Protein AF-A0A967XKV0-F1 (afdb_monomer_lite)

Foldseek 3Di:
DAEDAQCQVPVVVVLVVVCVVCVVDDAAAEYEYLDHDNCNVVSLVVCCVVPVRYDYHYDPHNPPDDD

pLDDT: mean 89.59, std 14.58, range [38.91, 97.44]

Structure (mmCIF, N/CA/C/O backbone):
data_AF-A0A967XKV0-F1
#
_entry.id   AF-A0A967XKV0-F1
#
loop_
_atom_site.group_PDB
_atom_site.id
_atom_site.type_symbol
_atom_site.label_atom_id
_atom_site.label_alt_id
_atom_site.label_comp_id
_atom_site.label_asym_id
_atom_site.label_entity_id
_atom_site.label_seq_id
_atom_site.pdbx_PDB_ins_code
_atom_site.Cartn_x
_atom_site.Cartn_y
_atom_site.Cartn_z
_atom_site.occupancy
_atom_site.B_iso_or_equiv
_atom_site.auth_seq_id
_atom_site.auth_comp_id
_atom_site.auth_asym_id
_atom_site.auth_atom_id
_atom_site.pdbx_PDB_model_num
ATOM 1 N N . MET A 1 1 ? 7.824 -5.140 5.683 1.00 87.12 1 MET A N 1
ATOM 2 C CA . MET A 1 1 ? 6.435 -4.917 6.137 1.00 87.12 1 MET A CA 1
ATOM 3 C C . MET A 1 1 ? 6.225 -3.416 6.228 1.00 87.12 1 MET A C 1
ATOM 5 O O . MET A 1 1 ? 7.121 -2.749 6.726 1.00 87.12 1 MET A O 1
ATOM 9 N N . LEU A 1 2 ? 5.108 -2.910 5.714 1.00 92.50 2 LEU A N 1
ATOM 10 C CA . LEU A 1 2 ? 4.762 -1.494 5.623 1.00 92.50 2 LEU A CA 1
ATOM 11 C C . LEU A 1 2 ? 3.444 -1.259 6.384 1.00 92.50 2 LEU A C 1
ATOM 13 O O . LEU A 1 2 ? 2.411 -1.724 5.906 1.00 92.50 2 LEU A O 1
ATOM 17 N N . PRO A 1 3 ? 3.446 -0.612 7.560 1.00 93.50 3 PRO A N 1
ATOM 18 C CA . PRO A 1 3 ? 2.205 -0.212 8.216 1.00 93.50 3 PRO A CA 1
ATOM 19 C C . PRO A 1 3 ? 1.542 0.926 7.431 1.00 93.50 3 PRO A C 1
ATOM 21 O O . PRO A 1 3 ? 2.226 1.816 6.927 1.00 93.50 3 PRO A O 1
ATOM 24 N N . VAL A 1 4 ? 0.218 0.886 7.322 1.00 94.44 4 VAL A N 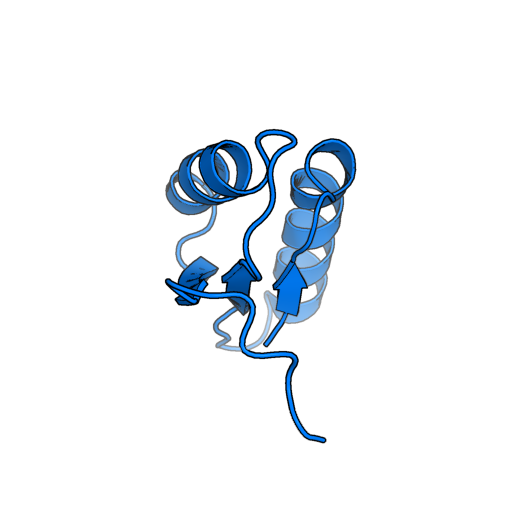1
ATOM 25 C CA . VAL A 1 4 ? -0.586 1.871 6.595 1.00 94.44 4 VAL A CA 1
ATOM 26 C C . VAL A 1 4 ? -1.726 2.327 7.494 1.00 94.44 4 VAL A C 1
ATOM 28 O O . VAL A 1 4 ? -2.518 1.509 7.962 1.00 94.44 4 VAL A O 1
ATOM 31 N N . TYR A 1 5 ? -1.806 3.636 7.717 1.00 94.19 5 TYR A N 1
ATOM 32 C CA . TYR A 1 5 ? -2.912 4.269 8.420 1.00 94.19 5 TYR A CA 1
ATOM 33 C C . TYR A 1 5 ? -3.162 5.661 7.844 1.00 94.19 5 TYR A C 1
ATOM 35 O O . TYR A 1 5 ? -2.388 6.578 8.092 1.00 94.19 5 TYR A O 1
ATOM 43 N N . ASN A 1 6 ? -4.254 5.815 7.100 1.00 94.75 6 ASN A N 1
ATOM 44 C 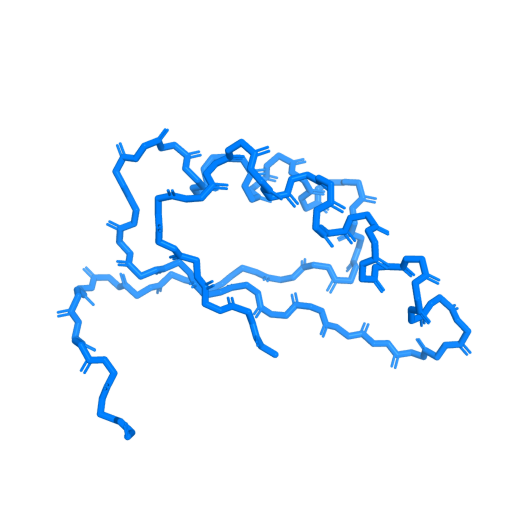CA . ASN A 1 6 ? -4.666 7.077 6.480 1.00 94.75 6 ASN A CA 1
ATOM 45 C C . ASN A 1 6 ? -3.600 7.745 5.583 1.00 94.75 6 ASN A C 1
ATOM 47 O O . ASN A 1 6 ? -3.331 8.939 5.700 1.00 94.75 6 ASN A O 1
ATOM 51 N N . GLU A 1 7 ? -2.996 6.963 4.689 1.00 95.19 7 GLU A N 1
ATOM 52 C CA . GLU A 1 7 ? -1.911 7.385 3.792 1.00 95.19 7 GLU A CA 1
ATOM 53 C C . GLU A 1 7 ? -2.305 7.287 2.310 1.00 95.19 7 GLU A C 1
ATOM 55 O O . GLU A 1 7 ? -1.446 7.128 1.441 1.00 95.19 7 GLU A O 1
ATOM 60 N N . ARG A 1 8 ? -3.605 7.351 1.987 1.00 96.69 8 ARG A N 1
ATOM 61 C CA . ARG A 1 8 ? -4.136 7.012 0.656 1.00 96.69 8 ARG A CA 1
ATOM 62 C C . ARG A 1 8 ? -3.368 7.660 -0.496 1.00 96.69 8 ARG A C 1
ATOM 64 O O . ARG A 1 8 ? -3.031 6.985 -1.463 1.00 96.69 8 ARG A O 1
ATOM 71 N N . GLU A 1 9 ? -3.114 8.961 -0.409 1.00 96.94 9 GLU A N 1
ATOM 72 C CA . GLU A 1 9 ? -2.477 9.731 -1.486 1.00 96.94 9 GLU A CA 1
ATOM 73 C C . GLU A 1 9 ? -0.989 9.391 -1.662 1.00 96.94 9 GLU A C 1
ATOM 75 O O . GLU A 1 9 ? -0.441 9.549 -2.753 1.00 96.94 9 GLU A O 1
ATOM 80 N N . ASN A 1 10 ? -0.351 8.864 -0.616 1.00 97.19 10 ASN A N 1
ATOM 81 C CA . ASN A 1 10 ? 1.074 8.547 -0.594 1.00 97.19 10 ASN A CA 1
ATOM 82 C C . ASN A 1 10 ? 1.374 7.096 -0.995 1.00 97.19 10 ASN A C 1
ATOM 84 O O . ASN A 1 10 ? 2.516 6.772 -1.318 1.00 97.19 10 ASN A O 1
ATOM 88 N N . LEU A 1 11 ? 0.367 6.217 -1.012 1.00 97.25 11 LEU A N 1
ATOM 89 C CA . LEU A 1 11 ? 0.556 4.792 -1.292 1.00 97.25 11 LEU A C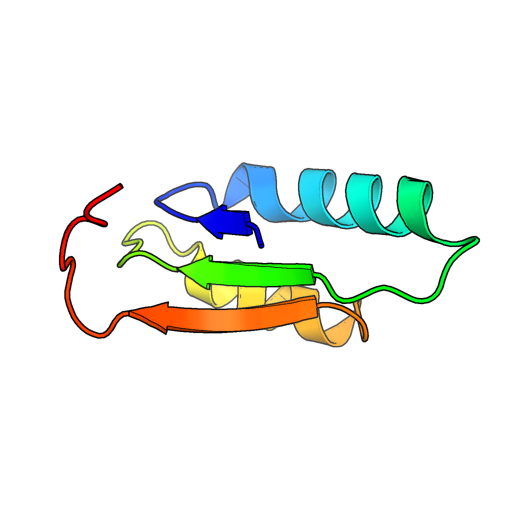A 1
ATOM 90 C C . LEU A 1 11 ? 1.142 4.522 -2.677 1.00 97.25 11 LEU A C 1
ATOM 92 O O . LEU A 1 11 ? 2.098 3.762 -2.789 1.00 97.25 11 LEU A O 1
ATOM 96 N N . ALA A 1 12 ? 0.595 5.137 -3.725 1.00 97.31 12 ALA A N 1
ATOM 97 C CA . ALA A 1 12 ? 1.055 4.902 -5.091 1.00 97.31 12 ALA A CA 1
ATOM 98 C C . ALA A 1 12 ? 2.543 5.262 -5.292 1.00 97.31 12 ALA A C 1
ATOM 100 O O . ALA A 1 12 ? 3.314 4.362 -5.630 1.00 97.31 12 ALA A O 1
ATOM 101 N N . PRO A 1 13 ? 2.992 6.509 -5.023 1.00 97.44 13 PRO A N 1
ATOM 102 C CA . PRO A 1 13 ? 4.398 6.860 -5.221 1.00 97.44 13 PRO A CA 1
ATOM 103 C C . PRO A 1 13 ? 5.343 6.046 -4.327 1.00 97.44 13 PRO A C 1
ATOM 105 O O . PRO A 1 13 ? 6.430 5.679 -4.769 1.00 97.44 13 PRO A O 1
ATOM 108 N N . LEU A 1 14 ? 4.930 5.709 -3.101 1.00 97.06 14 LEU A N 1
ATOM 109 C CA . LEU A 1 14 ? 5.747 4.910 -2.190 1.00 97.06 14 LEU A CA 1
ATOM 110 C C . LEU A 1 14 ? 5.938 3.470 -2.686 1.00 97.06 14 LEU A C 1
ATOM 112 O O . LEU A 1 14 ? 7.050 2.942 -2.653 1.00 97.06 14 LEU A O 1
ATOM 116 N N . ILE A 1 15 ? 4.865 2.816 -3.140 1.00 97.19 15 ILE A N 1
ATOM 117 C CA . ILE A 1 15 ? 4.944 1.446 -3.658 1.00 97.19 15 ILE A CA 1
ATOM 118 C C . ILE A 1 15 ? 5.797 1.402 -4.932 1.00 97.19 15 ILE A C 1
ATOM 120 O O . ILE A 1 15 ? 6.646 0.515 -5.050 1.00 97.19 15 ILE A O 1
ATOM 124 N N . ASP A 1 16 ? 5.639 2.373 -5.834 1.00 96.75 16 ASP A N 1
ATOM 125 C CA . ASP A 1 16 ? 6.463 2.496 -7.041 1.00 96.75 16 ASP A CA 1
ATOM 126 C C . ASP A 1 16 ? 7.957 2.632 -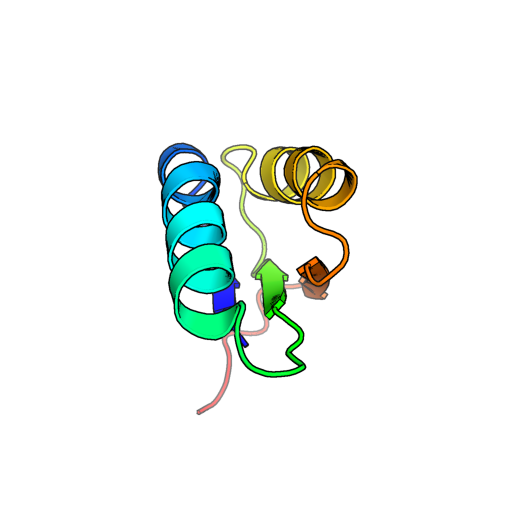6.707 1.00 96.75 16 ASP A C 1
ATOM 128 O O . ASP A 1 16 ? 8.802 1.961 -7.314 1.00 96.75 16 ASP A O 1
ATOM 132 N N . GLU A 1 17 ? 8.293 3.460 -5.715 1.00 97.38 17 GLU A N 1
ATOM 133 C CA . GLU A 1 17 ? 9.672 3.660 -5.269 1.00 97.38 17 GLU A CA 1
ATOM 134 C C . GLU A 1 17 ? 10.270 2.370 -4.695 1.00 97.38 17 GLU A C 1
ATOM 136 O O . GLU A 1 17 ? 11.371 1.972 -5.084 1.00 97.38 17 GLU A O 1
ATOM 141 N N . ILE A 1 18 ? 9.531 1.665 -3.830 1.00 96.19 18 ILE A N 1
ATOM 142 C CA . ILE A 1 18 ? 9.991 0.407 -3.224 1.00 96.19 18 ILE A CA 1
ATOM 143 C C . ILE A 1 18 ? 10.211 -0.664 -4.298 1.00 96.19 18 ILE A C 1
ATOM 145 O O . ILE A 1 18 ? 11.254 -1.323 -4.301 1.00 96.19 18 ILE A O 1
ATOM 149 N N . VAL A 1 19 ? 9.259 -0.838 -5.222 1.00 95.44 19 VAL A N 1
ATOM 150 C CA . VAL A 1 19 ? 9.373 -1.822 -6.312 1.00 95.44 19 VAL A CA 1
ATOM 151 C C . VAL A 1 19 ? 10.567 -1.504 -7.207 1.00 95.44 19 VAL A C 1
ATOM 153 O O . VAL A 1 19 ? 11.317 -2.409 -7.573 1.00 95.44 19 VAL A O 1
ATOM 156 N N . THR A 1 20 ? 10.785 -0.226 -7.517 1.00 96.31 20 THR A N 1
ATOM 157 C CA . THR A 1 20 ? 11.937 0.216 -8.311 1.00 96.31 20 THR A CA 1
ATOM 158 C C . THR A 1 20 ? 13.251 -0.070 -7.586 1.00 96.31 20 THR A C 1
ATOM 160 O O . THR A 1 20 ? 14.162 -0.659 -8.169 1.00 96.31 20 THR A O 1
ATOM 163 N N . ALA A 1 21 ? 13.345 0.289 -6.305 1.00 96.69 21 ALA A N 1
ATOM 164 C CA . ALA A 1 21 ? 14.553 0.108 -5.504 1.00 96.69 21 ALA A CA 1
ATOM 165 C C . ALA A 1 21 ? 14.917 -1.373 -5.306 1.00 96.69 21 ALA A C 1
ATOM 167 O O . ALA A 1 21 ? 16.096 -1.728 -5.283 1.00 96.69 21 ALA A O 1
ATOM 168 N N . LEU A 1 22 ? 13.913 -2.246 -5.183 1.00 95.75 22 LEU A N 1
ATOM 169 C CA . LEU A 1 22 ? 14.099 -3.674 -4.927 1.00 95.75 22 LEU A CA 1
ATOM 170 C C . LEU A 1 22 ? 14.005 -4.545 -6.187 1.00 95.75 22 LEU A C 1
ATOM 172 O O . LEU A 1 22 ? 14.120 -5.763 -6.084 1.00 95.75 22 LEU A O 1
ATOM 176 N N . GLY A 1 23 ? 13.838 -3.971 -7.382 1.00 93.56 23 GLY A N 1
ATOM 177 C CA . GLY A 1 23 ? 13.580 -4.726 -8.617 1.00 93.56 23 GLY A CA 1
ATOM 178 C C . GLY A 1 23 ? 14.666 -5.739 -9.013 1.00 93.56 23 GLY A C 1
ATOM 179 O O . GLY A 1 23 ? 14.384 -6.694 -9.733 1.00 93.56 23 GLY A O 1
ATOM 180 N N . ALA A 1 24 ? 15.898 -5.575 -8.520 1.00 95.62 24 ALA A N 1
ATOM 181 C CA . ALA A 1 24 ? 17.005 -6.503 -8.765 1.00 95.62 24 ALA A CA 1
ATOM 182 C C . ALA A 1 24 ? 17.023 -7.721 -7.821 1.00 95.62 24 ALA A C 1
ATOM 184 O O . ALA A 1 24 ? 17.816 -8.642 -8.028 1.00 95.62 24 ALA A O 1
ATOM 185 N N . VAL A 1 25 ? 16.185 -7.735 -6.780 1.00 95.75 25 VAL A N 1
ATOM 186 C CA . VAL A 1 25 ? 16.129 -8.811 -5.786 1.00 95.75 25 VAL A CA 1
ATOM 187 C C . VAL A 1 25 ? 14.701 -9.344 -5.638 1.00 95.75 25 VAL A C 1
ATOM 189 O O . VAL A 1 25 ? 13.745 -8.566 -5.632 1.00 95.75 25 VAL A O 1
ATOM 192 N N . PRO A 1 26 ? 14.511 -10.667 -5.489 1.00 95.31 26 PRO A N 1
ATOM 193 C CA . PRO A 1 26 ? 13.207 -11.211 -5.132 1.00 95.31 26 PRO A CA 1
ATOM 194 C C . PRO A 1 26 ? 12.727 -10.613 -3.805 1.00 95.31 26 PRO A C 1
ATOM 196 O O . PRO A 1 26 ? 13.428 -10.695 -2.797 1.00 95.31 26 PRO A O 1
ATOM 199 N N . HIS A 1 27 ? 11.541 -10.009 -3.805 1.00 95.38 27 HIS A N 1
ATOM 200 C CA . HIS A 1 27 ? 10.982 -9.347 -2.632 1.00 95.38 27 HIS A CA 1
ATOM 201 C C . HIS A 1 27 ? 9.458 -9.465 -2.591 1.00 95.38 27 HIS A C 1
ATOM 203 O O . HIS A 1 27 ? 8.800 -9.744 -3.593 1.00 95.38 27 HIS A O 1
ATOM 209 N N . GLU A 1 28 ? 8.907 -9.216 -1.407 1.00 96.50 28 GLU A N 1
ATOM 210 C CA . GLU A 1 28 ? 7.477 -9.086 -1.159 1.00 96.50 28 GLU A CA 1
ATOM 211 C C . GLU A 1 28 ? 7.247 -7.846 -0.287 1.00 96.50 28 GLU A C 1
ATOM 213 O O . GLU A 1 28 ? 7.936 -7.637 0.716 1.00 96.50 28 GLU A O 1
ATOM 218 N N . ILE A 1 29 ? 6.277 -7.018 -0.666 1.00 97.12 29 ILE A N 1
ATOM 219 C CA . ILE A 1 29 ? 5.841 -5.851 0.097 1.00 97.12 29 ILE A CA 1
ATOM 220 C C . ILE A 1 29 ? 4.582 -6.254 0.855 1.00 97.12 29 ILE A C 1
ATOM 222 O O . ILE A 1 29 ? 3.511 -6.357 0.271 1.00 97.12 29 ILE A O 1
ATOM 226 N N . LEU A 1 30 ? 4.697 -6.485 2.161 1.00 96.75 30 LEU A N 1
ATOM 227 C CA . LEU A 1 30 ? 3.538 -6.734 3.019 1.00 96.75 30 LEU A CA 1
ATOM 228 C C . LEU A 1 30 ? 3.024 -5.414 3.602 1.00 96.75 30 LEU A C 1
ATOM 230 O O . LEU A 1 30 ? 3.594 -4.936 4.585 1.00 96.75 30 LEU A O 1
ATOM 234 N N . ALA A 1 31 ? 1.979 -4.845 3.004 1.00 96.81 31 ALA A N 1
ATOM 235 C CA . ALA A 1 31 ? 1.244 -3.699 3.530 1.00 96.81 31 ALA A CA 1
ATOM 236 C C . ALA A 1 31 ? 0.244 -4.156 4.601 1.00 96.81 31 ALA A C 1
ATOM 238 O O . ALA A 1 31 ? -0.544 -5.070 4.364 1.00 96.81 31 ALA A O 1
ATOM 239 N N . VAL A 1 32 ? 0.283 -3.540 5.778 1.00 95.31 32 VAL A N 1
ATOM 240 C CA . VAL A 1 32 ? -0.591 -3.851 6.912 1.00 95.31 32 VAL A CA 1
ATOM 241 C C . VAL A 1 32 ? -1.467 -2.635 7.179 1.00 95.31 32 VAL A C 1
ATOM 243 O O . VAL A 1 32 ? -0.981 -1.639 7.703 1.00 95.31 32 VAL A O 1
ATOM 246 N N . ASP A 1 33 ? -2.737 -2.711 6.790 1.00 93.31 33 ASP A N 1
ATOM 247 C CA . ASP A 1 33 ? -3.728 -1.670 7.065 1.00 93.31 33 ASP A CA 1
ATOM 248 C C . ASP A 1 33 ? -4.200 -1.762 8.524 1.00 93.31 33 ASP A C 1
ATOM 250 O O . ASP A 1 33 ? -4.807 -2.763 8.927 1.00 93.31 33 ASP A O 1
ATOM 254 N N . ASP A 1 34 ? -3.926 -0.710 9.298 1.00 89.44 34 ASP A N 1
ATOM 255 C CA . ASP A 1 34 ? -4.260 -0.576 10.724 1.00 89.44 34 ASP A CA 1
ATOM 256 C C . ASP A 1 34 ? -5.577 0.197 10.927 1.00 89.44 34 ASP A C 1
ATOM 258 O O . ASP A 1 34 ? -5.698 1.118 11.734 1.00 89.44 34 ASP A O 1
ATOM 262 N N . GLY A 1 35 ? -6.591 -0.152 10.129 1.00 88.19 35 GLY A N 1
ATOM 263 C CA . GLY A 1 35 ? -7.927 0.433 10.233 1.00 88.19 35 GLY A CA 1
ATOM 264 C C . GLY A 1 35 ? -8.051 1.837 9.640 1.00 88.19 35 GLY A C 1
ATOM 265 O O . GLY A 1 35 ? -8.699 2.695 10.245 1.00 88.19 35 GLY A O 1
ATOM 266 N N . SER A 1 36 ? -7.471 2.070 8.459 1.00 92.00 36 SER A N 1
ATOM 267 C CA . SER A 1 36 ? -7.633 3.341 7.745 1.00 92.00 36 SER A CA 1
ATOM 268 C C . SER A 1 36 ? -9.103 3.647 7.430 1.00 92.00 36 SER A C 1
ATOM 270 O O . SER A 1 36 ? -9.906 2.752 7.151 1.00 92.00 36 SER A O 1
ATOM 272 N N . THR A 1 37 ? -9.454 4.932 7.432 1.00 93.81 37 THR A N 1
ATOM 273 C CA . THR A 1 37 ? -10.812 5.440 7.162 1.00 93.81 37 THR A CA 1
ATOM 274 C C . THR A 1 37 ? -10.875 6.419 5.986 1.00 93.81 37 THR A C 1
ATOM 276 O O . THR A 1 37 ? -11.958 6.867 5.615 1.00 93.81 37 THR A O 1
ATOM 279 N N . ASP A 1 38 ? -9.735 6.724 5.366 1.00 95.62 38 ASP A N 1
ATOM 280 C CA . ASP A 1 38 ? -9.579 7.687 4.263 1.00 95.62 38 ASP A CA 1
ATOM 281 C C . ASP A 1 38 ? -9.647 7.066 2.849 1.00 95.62 38 ASP A C 1
ATOM 283 O O . ASP A 1 38 ? -9.567 7.771 1.836 1.00 95.62 38 ASP A O 1
ATOM 287 N N . GLY A 1 39 ? -9.785 5.742 2.764 1.00 95.50 39 GLY A N 1
ATOM 288 C CA . GLY A 1 39 ? -9.743 4.989 1.511 1.00 95.50 39 GLY A CA 1
ATOM 289 C C . GLY A 1 39 ? -8.387 4.343 1.186 1.00 95.50 39 GLY A C 1
ATOM 290 O O . GLY A 1 39 ? -8.195 3.858 0.070 1.00 95.50 39 GLY A O 1
ATOM 291 N N . SER A 1 40 ? -7.428 4.340 2.121 1.00 96.06 40 SER A N 1
ATOM 292 C CA . SER A 1 40 ? -6.110 3.704 1.937 1.00 96.06 40 SER A CA 1
ATOM 293 C C . SER A 1 40 ? -6.215 2.224 1.568 1.00 96.06 40 SER A C 1
ATOM 295 O O . SER A 1 40 ? -5.441 1.719 0.758 1.00 96.06 40 SER A O 1
ATOM 297 N N . ARG A 1 41 ? -7.200 1.510 2.119 1.00 93.88 41 ARG A N 1
ATOM 298 C CA . ARG A 1 41 ? -7.412 0.090 1.827 1.00 93.88 41 ARG A CA 1
ATOM 299 C C . ARG A 1 41 ? -7.816 -0.138 0.374 1.00 93.88 41 ARG A C 1
ATOM 301 O O . ARG A 1 41 ? -7.299 -1.042 -0.280 1.00 93.88 41 ARG A O 1
ATOM 308 N N . GLU A 1 42 ? -8.764 0.644 -0.118 1.00 95.94 42 GLU A N 1
ATOM 309 C CA . GLU A 1 42 ? -9.246 0.597 -1.493 1.00 95.94 42 GLU A CA 1
ATOM 310 C C . GLU A 1 42 ? -8.105 0.897 -2.463 1.00 95.94 42 GLU A C 1
ATOM 312 O O . GLU A 1 42 ? -7.959 0.221 -3.481 1.00 95.94 42 GLU A O 1
ATOM 317 N N . GLU A 1 43 ? -7.254 1.856 -2.104 1.00 97.44 43 GLU A N 1
ATOM 318 C CA . GLU A 1 43 ? -6.076 2.199 -2.887 1.00 97.44 43 GLU A CA 1
ATOM 319 C C . GLU A 1 43 ? -5.032 1.074 -2.895 1.00 97.44 43 GLU A C 1
ATOM 321 O O . GLU A 1 43 ? -4.564 0.691 -3.966 1.00 97.44 43 GLU A O 1
ATOM 326 N N . LEU A 1 44 ? -4.731 0.455 -1.747 1.00 96.50 44 LEU A N 1
ATOM 327 C CA . LEU A 1 44 ? -3.869 -0.732 -1.690 1.00 96.50 44 LEU A CA 1
ATOM 328 C C . LEU A 1 44 ? -4.397 -1.857 -2.592 1.00 96.50 44 LEU A C 1
ATOM 330 O O . LEU A 1 44 ? -3.631 -2.465 -3.342 1.00 96.50 44 LEU A O 1
ATOM 334 N N . LEU A 1 45 ? -5.706 -2.132 -2.544 1.00 95.06 45 LEU A N 1
ATOM 335 C CA . LEU A 1 45 ? -6.338 -3.157 -3.379 1.00 95.06 45 LEU A CA 1
ATOM 336 C C . LEU A 1 45 ? -6.223 -2.835 -4.873 1.00 95.06 45 LEU A C 1
ATOM 338 O O . LEU A 1 45 ? -5.968 -3.749 -5.653 1.00 95.06 45 LEU A O 1
ATOM 342 N N . ARG A 1 46 ? -6.366 -1.560 -5.254 1.00 96.75 46 ARG A N 1
ATOM 343 C CA . ARG A 1 46 ? -6.177 -1.083 -6.631 1.00 96.75 46 ARG A CA 1
ATOM 344 C C . ARG A 1 46 ? -4.731 -1.258 -7.097 1.00 96.75 46 ARG A C 1
ATOM 346 O O . ARG A 1 46 ? -4.499 -1.710 -8.214 1.00 96.75 46 ARG A O 1
ATOM 353 N N . LEU A 1 47 ? -3.762 -0.910 -6.251 1.00 96.88 47 LEU A N 1
ATOM 354 C CA . LEU A 1 47 ? -2.334 -1.011 -6.567 1.00 96.88 47 LEU A CA 1
ATOM 355 C C . LEU A 1 47 ? -1.881 -2.466 -6.717 1.00 96.88 47 LEU A C 1
ATOM 357 O O . LEU A 1 47 ? -1.071 -2.773 -7.587 1.00 96.88 47 LEU A O 1
ATOM 361 N N . ARG A 1 48 ? -2.437 -3.392 -5.932 1.00 95.75 48 ARG A N 1
ATOM 362 C CA . ARG A 1 48 ? -2.078 -4.818 -5.994 1.00 95.75 48 ARG A CA 1
ATOM 363 C C . ARG A 1 48 ? -2.150 -5.405 -7.409 1.00 95.75 48 ARG A C 1
ATOM 365 O O . ARG A 1 48 ? -1.329 -6.251 -7.747 1.00 95.75 48 ARG A O 1
ATOM 372 N N . ASP A 1 49 ? -3.083 -4.947 -8.241 1.00 93.81 49 ASP A N 1
ATOM 373 C CA . ASP A 1 49 ? -3.237 -5.447 -9.612 1.00 93.81 49 ASP A CA 1
ATOM 374 C C . ASP A 1 49 ? -2.040 -5.077 -10.517 1.00 93.81 49 ASP A C 1
ATOM 376 O O . ASP A 1 49 ? -1.723 -5.812 -11.451 1.00 93.81 49 ASP A O 1
ATOM 380 N N . GLY A 1 50 ? -1.344 -3.971 -10.223 1.00 94.19 50 GLY A N 1
ATOM 381 C CA . GLY A 1 50 ? -0.132 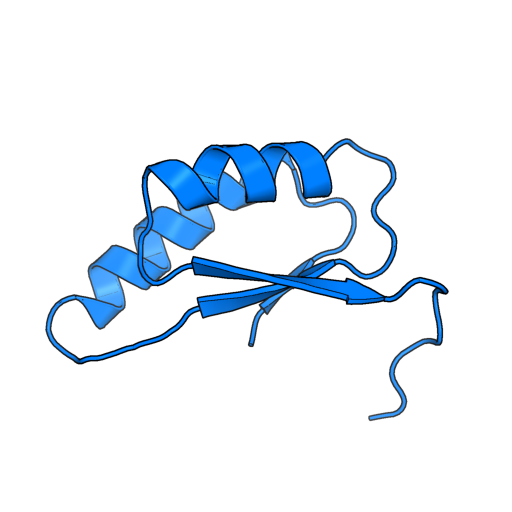-3.523 -10.924 1.00 94.19 50 GLY A CA 1
ATOM 382 C C . GLY A 1 50 ? 1.183 -3.957 -10.267 1.00 94.19 50 GLY A C 1
ATOM 383 O O . GLY A 1 50 ? 2.233 -3.902 -10.905 1.00 94.19 50 GLY A O 1
ATOM 384 N N . HIS A 1 51 ? 1.136 -4.425 -9.017 1.00 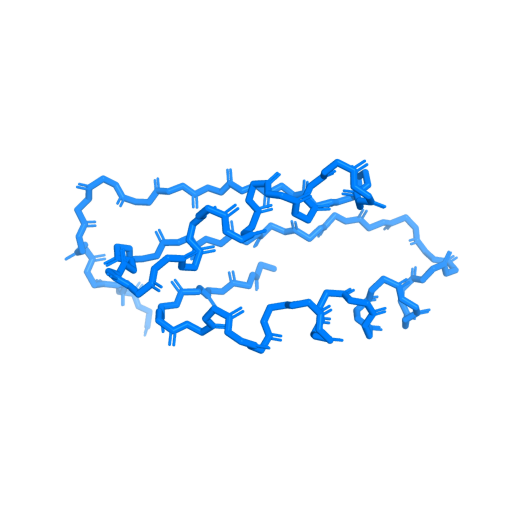95.88 51 HIS A N 1
ATOM 385 C CA . HIS A 1 51 ? 2.313 -4.782 -8.223 1.00 95.88 51 HIS A CA 1
ATOM 386 C C . HIS A 1 51 ? 2.206 -6.227 -7.710 1.00 95.88 51 HIS A C 1
ATOM 388 O O . HIS A 1 51 ? 1.753 -6.449 -6.588 1.00 95.88 51 HIS A O 1
ATOM 394 N N . PRO A 1 52 ? 2.667 -7.238 -8.477 1.00 93.81 52 PRO A N 1
ATOM 395 C CA . PRO A 1 52 ? 2.554 -8.651 -8.093 1.00 93.81 52 PRO A CA 1
ATOM 396 C C . PRO A 1 52 ? 3.262 -9.023 -6.782 1.00 93.81 52 PRO A C 1
ATOM 398 O O . PRO A 1 52 ? 2.944 -10.044 -6.174 1.00 93.81 52 PRO A O 1
ATOM 401 N N . THR A 1 53 ? 4.237 -8.217 -6.353 1.00 96.00 53 THR A N 1
ATOM 402 C CA . THR A 1 53 ? 4.961 -8.388 -5.087 1.00 96.00 53 THR A CA 1
ATOM 403 C C . THR A 1 53 ? 4.243 -7.740 -3.898 1.00 96.00 53 THR A C 1
ATOM 405 O O . THR A 1 53 ? 4.674 -7.938 -2.765 1.00 96.00 53 THR A O 1
ATOM 408 N N . LEU A 1 54 ? 3.149 -6.998 -4.114 1.00 97.31 54 LEU A N 1
ATOM 409 C CA . LEU A 1 54 ? 2.359 -6.363 -3.059 1.00 97.31 54 LEU A CA 1
ATOM 410 C C . LEU A 1 54 ? 1.348 -7.347 -2.458 1.00 97.31 54 LEU A C 1
ATOM 412 O O . LEU A 1 54 ? 0.466 -7.878 -3.133 1.00 97.31 54 LEU A O 1
ATOM 416 N N . ARG A 1 55 ? 1.434 -7.539 -1.144 1.00 96.94 55 ARG A N 1
ATOM 417 C CA . ARG A 1 55 ? 0.457 -8.255 -0.325 1.00 96.94 55 ARG A CA 1
ATOM 418 C C . ARG A 1 55 ? -0.143 -7.328 0.712 1.00 96.94 55 ARG A C 1
ATOM 420 O O . ARG A 1 55 ? 0.525 -6.435 1.217 1.00 96.94 55 ARG A O 1
ATOM 427 N N . ILE A 1 56 ? -1.407 -7.570 1.039 1.00 95.75 56 ILE A N 1
ATOM 428 C CA . ILE A 1 56 ? -2.187 -6.713 1.929 1.00 95.75 56 ILE A CA 1
ATOM 429 C C . ILE A 1 56 ? -2.719 -7.566 3.074 1.00 95.75 56 ILE A C 1
ATOM 431 O O . ILE A 1 56 ? -3.405 -8.562 2.843 1.00 95.75 56 ILE A O 1
ATOM 435 N N . LEU A 1 57 ? -2.413 -7.156 4.299 1.00 93.50 57 LEU A N 1
ATOM 436 C CA . LEU A 1 57 ? -2.987 -7.668 5.534 1.00 93.50 57 LEU A CA 1
ATOM 437 C C . LEU A 1 57 ? -3.848 -6.566 6.154 1.00 93.50 57 LEU A C 1
ATOM 439 O O . LEU A 1 57 ? -3.449 -5.407 6.170 1.00 93.50 57 LEU A O 1
ATOM 443 N N . ARG A 1 58 ? -5.018 -6.927 6.680 1.00 82.25 58 ARG A N 1
ATOM 444 C CA . ARG A 1 58 ? -5.866 -6.017 7.454 1.00 82.25 58 ARG A CA 1
ATOM 445 C C . ARG A 1 58 ? -5.929 -6.501 8.892 1.00 82.25 58 ARG A C 1
ATOM 447 O O . ARG A 1 58 ? -6.161 -7.689 9.118 1.00 82.25 58 ARG A O 1
ATOM 454 N N . LEU A 1 59 ? -5.791 -5.583 9.840 1.00 78.12 59 LEU A N 1
ATOM 455 C CA . LEU A 1 59 ? -6.127 -5.843 11.235 1.00 78.12 59 LEU A CA 1
ATOM 456 C C . LEU A 1 59 ? -7.607 -5.480 11.449 1.00 78.12 59 LEU A C 1
ATOM 458 O O . LEU A 1 59 ? -8.028 -4.351 11.210 1.00 78.12 59 LEU A O 1
ATOM 462 N N . ASP A 1 60 ? -8.437 -6.460 11.825 1.00 62.75 60 ASP A N 1
ATOM 463 C CA . ASP A 1 60 ? -9.893 -6.279 11.998 1.00 62.75 60 ASP A CA 1
ATOM 464 C C . ASP A 1 60 ? -10.266 -5.392 13.204 1.00 62.75 60 ASP A C 1
ATOM 466 O O . ASP A 1 60 ? -11.414 -4.962 13.329 1.00 62.75 60 ASP A O 1
ATOM 470 N N . ALA A 1 61 ? -9.298 -5.066 14.060 1.00 56.97 61 ALA A N 1
ATOM 471 C CA . ALA A 1 61 ? -9.408 -4.078 15.121 1.00 56.97 61 ALA A CA 1
ATOM 472 C C . ALA A 1 61 ? -8.062 -3.358 15.272 1.00 56.97 61 ALA A C 1
ATOM 474 O O . ALA A 1 61 ? -7.022 -3.996 15.118 1.00 56.97 61 ALA A O 1
ATOM 475 N N . ASN A 1 62 ? -8.101 -2.063 15.608 1.00 53.56 62 ASN A N 1
ATOM 476 C CA . ASN A 1 62 ? -6.948 -1.252 16.014 1.00 53.56 62 ASN A CA 1
ATOM 477 C C . ASN A 1 62 ? -6.414 -1.796 17.355 1.00 53.56 62 ASN A C 1
ATOM 479 O O . ASN A 1 62 ? -6.647 -1.251 18.434 1.00 53.56 62 ASN A O 1
ATOM 483 N N . THR A 1 63 ? -5.809 -2.981 17.313 1.00 51.66 63 THR A N 1
ATOM 484 C CA . THR A 1 63 ? -5.048 -3.563 18.410 1.00 51.66 63 THR A CA 1
ATOM 485 C C . THR A 1 63 ? -3.683 -2.914 18.321 1.00 51.66 63 THR A C 1
ATOM 487 O O . THR A 1 63 ? -2.772 -3.524 17.761 1.00 51.66 63 THR A O 1
ATOM 490 N N . GLY A 1 64 ? -3.596 -1.653 18.770 1.00 49.91 64 GLY A N 1
ATOM 491 C CA . GLY A 1 64 ? -2.385 -0.840 18.707 1.00 49.91 64 GLY A CA 1
ATOM 492 C C . GLY A 1 64 ? -1.157 -1.717 18.899 1.00 49.91 64 GLY A C 1
ATOM 493 O O . GLY A 1 64 ? -1.058 -2.429 19.906 1.00 49.91 64 GLY A O 1
ATOM 494 N N . GLN A 1 65 ? -0.305 -1.775 17.872 1.00 49.50 65 GLN A N 1
ATOM 495 C CA . GLN A 1 65 ? 0.834 -2.679 17.890 1.00 49.50 65 GLN A CA 1
ATOM 496 C C . GLN A 1 65 ? 1.653 -2.409 19.150 1.00 49.50 65 GLN A C 1
ATOM 498 O O . GLN A 1 65 ? 2.196 -1.327 19.351 1.00 49.50 65 GLN A O 1
ATOM 503 N N . SER A 1 66 ? 1.718 -3.422 20.011 1.00 48.53 66 SER A N 1
ATOM 504 C CA . SER A 1 66 ? 2.777 -3.532 20.997 1.00 48.53 66 SER A CA 1
ATOM 505 C C . SER A 1 66 ? 4.066 -3.835 20.239 1.00 48.53 66 SER A C 1
ATOM 507 O O . SER A 1 66 ? 4.224 -4.947 19.733 1.00 48.53 66 SER A O 1
ATOM 509 N N . ALA A 1 67 ? 4.949 -2.843 20.152 1.00 38.91 67 ALA A N 1
ATOM 510 C CA . ALA A 1 67 ? 6.391 -2.995 19.992 1.00 38.91 67 ALA A CA 1
ATOM 511 C C . ALA A 1 67 ? 7.086 -1.767 20.592 1.00 38.91 67 ALA A C 1
ATOM 513 O O . ALA A 1 67 ? 6.667 -0.638 20.255 1.00 38.91 67 ALA A O 1
#

Radius of gyration: 11.92 Å; chains: 1; bounding box: 28×21×32 Å

Sequence (67 aa):
MLPVYNERENLAPLIDEIVTALGAVPHEILAVDDGSTDGSREELLRLRDGHPTLRILRLDANTGQSA

Secondary structure (DSSP, 8-state):
-EEESS-HHHHHHHHHHHHHHHTTS---EEEEE---SSSHHHHHHHHHTT-TTEEEEE-SS------